Protein AF-A0A820SF25-F1 (afdb_monomer_lite)

Structure (mmCIF, N/CA/C/O backbone):
data_AF-A0A820SF25-F1
#
_entry.id   AF-A0A820SF25-F1
#
loop_
_atom_site.group_PDB
_atom_site.id
_atom_site.type_symbol
_atom_site.label_atom_id
_atom_site.label_alt_id
_atom_site.label_comp_id
_atom_site.label_asym_id
_atom_site.label_entity_id
_atom_site.label_seq_id
_atom_site.pdbx_PDB_ins_code
_atom_site.Cartn_x
_atom_site.Cartn_y
_atom_site.Cartn_z
_atom_site.occupancy
_atom_site.B_iso_or_equiv
_atom_site.auth_seq_id
_atom_site.auth_comp_id
_atom_site.auth_asym_id
_atom_site.auth_atom_id
_atom_site.pdbx_PDB_model_num
ATOM 1 N N . LYS A 1 1 ? -12.395 18.874 58.024 1.00 44.94 1 LYS A N 1
ATOM 2 C CA . LYS A 1 1 ? -13.302 18.535 56.901 1.00 44.94 1 LYS A CA 1
ATOM 3 C C . LYS A 1 1 ? -13.220 19.639 55.849 1.00 44.94 1 LYS A C 1
ATOM 5 O O . LYS A 1 1 ? -13.767 20.705 56.084 1.00 44.94 1 LYS A O 1
ATOM 10 N N . ARG A 1 2 ? -12.504 19.415 54.744 1.00 41.56 2 ARG A N 1
ATOM 11 C CA . ARG A 1 2 ? -12.686 20.156 53.487 1.00 41.56 2 ARG A CA 1
ATOM 12 C C . ARG A 1 2 ? -12.818 19.112 52.383 1.00 41.56 2 ARG A C 1
ATOM 14 O O . ARG A 1 2 ? -11.929 18.278 52.245 1.00 41.56 2 ARG A O 1
ATOM 21 N N . GLN A 1 3 ? -13.978 19.132 51.739 1.00 42.41 3 GLN A N 1
ATOM 22 C CA . GLN A 1 3 ? -14.333 18.403 50.522 1.00 42.41 3 GLN A CA 1
ATOM 23 C C . GLN A 1 3 ? -13.420 18.885 49.381 1.00 42.41 3 GLN A C 1
ATOM 25 O O . GLN A 1 3 ? -13.089 20.067 49.323 1.00 42.41 3 GLN A O 1
ATOM 30 N N . GLU A 1 4 ? -12.736 17.945 48.732 1.00 50.19 4 GLU A N 1
ATOM 31 C CA . GLU A 1 4 ? -13.017 17.440 47.376 1.00 50.19 4 GLU A CA 1
ATOM 32 C C . GLU A 1 4 ? -12.856 18.476 46.262 1.00 50.19 4 GLU A C 1
ATOM 34 O O . GLU A 1 4 ? -13.632 19.414 46.143 1.00 50.19 4 GLU A O 1
ATOM 39 N N . LEU A 1 5 ? -11.870 18.217 45.404 1.00 40.12 5 LEU A N 1
ATOM 40 C CA . LEU A 1 5 ? -11.902 18.489 43.969 1.00 40.12 5 LEU A CA 1
ATOM 41 C C . LEU A 1 5 ? -10.955 17.463 43.331 1.00 40.12 5 LEU A C 1
ATOM 43 O O . LEU A 1 5 ? -9.808 17.753 42.996 1.00 40.12 5 LEU A O 1
ATOM 47 N N . HIS A 1 6 ? -11.419 16.214 43.240 1.00 43.03 6 HIS A N 1
ATOM 48 C CA . HIS A 1 6 ? -10.833 15.273 42.294 1.00 43.03 6 HIS A CA 1
ATOM 49 C C . HIS A 1 6 ? -11.263 15.725 40.901 1.00 43.03 6 HIS A C 1
ATOM 51 O O . HIS A 1 6 ? -12.421 15.593 40.516 1.00 43.03 6 HIS A O 1
ATOM 57 N N . GLN A 1 7 ? -10.320 16.314 40.169 1.00 41.03 7 GLN A N 1
ATOM 58 C CA . GLN A 1 7 ? -10.432 16.491 38.730 1.00 41.03 7 GLN A CA 1
ATOM 59 C C . GLN A 1 7 ? -10.332 15.106 38.090 1.00 41.03 7 GLN A C 1
ATOM 61 O O . GLN A 1 7 ? -9.249 14.623 37.763 1.00 41.03 7 GLN A O 1
ATOM 66 N N . SER A 1 8 ? -11.478 14.445 37.968 1.00 41.53 8 SER A N 1
ATOM 67 C CA . SER A 1 8 ? -11.657 13.308 37.077 1.00 41.53 8 SER A CA 1
ATOM 68 C C . SER A 1 8 ? -11.367 13.811 35.670 1.00 41.53 8 SER A C 1
ATOM 70 O O . SER A 1 8 ? -12.127 14.602 35.117 1.00 41.53 8 SER A O 1
ATOM 72 N N . SER A 1 9 ? -10.215 13.423 35.132 1.00 42.41 9 SER A N 1
ATOM 73 C CA . SER A 1 9 ? -9.867 13.685 33.742 1.00 42.41 9 SER A CA 1
ATOM 74 C C . SER A 1 9 ? -10.831 12.883 32.878 1.00 42.41 9 SER A C 1
ATOM 76 O O . SER A 1 9 ? -10.697 11.671 32.733 1.00 42.41 9 SER A O 1
ATOM 78 N N . ASP A 1 10 ? -11.849 13.574 32.385 1.00 47.78 10 ASP A N 1
ATOM 79 C CA . ASP A 1 10 ? -12.845 13.080 31.450 1.00 47.78 10 ASP A CA 1
ATOM 80 C C . ASP A 1 10 ? -12.159 12.834 30.097 1.00 47.78 10 ASP A C 1
ATOM 82 O O . ASP A 1 10 ? -12.168 13.680 29.206 1.00 47.78 10 ASP A O 1
ATOM 86 N N . SER A 1 11 ? -11.475 11.694 29.940 1.00 45.19 11 SER A N 1
ATOM 87 C CA . SER A 1 11 ? -11.037 11.219 28.621 1.00 45.19 11 SER A CA 1
ATOM 88 C C . SER A 1 11 ? -12.183 10.441 27.970 1.00 45.19 11 SER A C 1
ATOM 90 O O . SER A 1 11 ? -12.082 9.246 27.681 1.00 45.19 11 SER A O 1
ATOM 92 N N . GLY A 1 12 ? -13.314 11.121 27.801 1.00 46.88 12 GLY A N 1
ATOM 93 C CA . GLY A 1 12 ? -14.490 10.622 27.108 1.00 46.88 12 GLY A CA 1
ATOM 94 C C . GLY A 1 12 ? -14.259 10.571 25.602 1.00 46.88 12 GLY A C 1
ATOM 95 O O . GLY A 1 12 ? -14.769 11.407 24.870 1.00 46.88 12 GLY A O 1
ATOM 96 N N . TYR A 1 13 ? -13.518 9.574 25.120 1.00 49.50 13 TYR A N 1
ATOM 97 C CA . TYR A 1 13 ? -13.763 9.070 23.770 1.00 49.50 13 TYR A CA 1
ATOM 98 C C . TYR A 1 13 ? -14.858 8.013 23.896 1.00 49.50 13 TYR 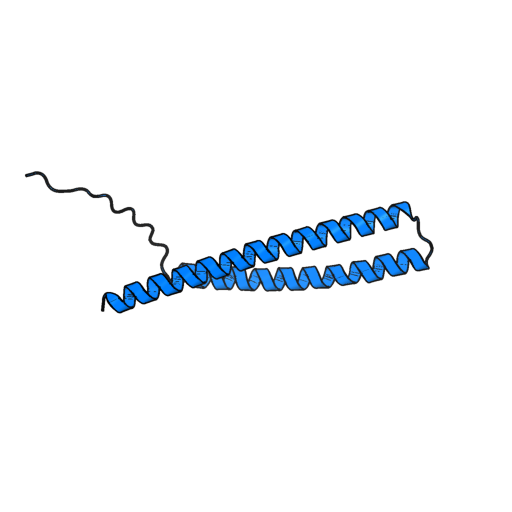A C 1
ATOM 100 O O . TYR A 1 13 ? -14.633 6.926 24.434 1.00 49.50 13 TYR A O 1
ATOM 108 N N . GLY A 1 14 ? -16.078 8.365 23.489 1.00 59.34 14 GLY A N 1
ATOM 109 C CA . GLY A 1 14 ? -17.215 7.456 23.561 1.00 59.34 14 GLY A CA 1
ATOM 110 C C . GLY A 1 14 ? -16.997 6.233 22.668 1.00 59.34 14 GLY A C 1
ATOM 111 O O . GLY A 1 14 ? -16.427 6.340 21.586 1.00 59.34 14 GLY A O 1
ATOM 112 N N . SER A 1 15 ? -17.503 5.068 23.082 1.00 60.44 15 SER A N 1
ATOM 113 C CA . SER A 1 15 ? -17.500 3.817 22.296 1.00 60.44 15 SER A CA 1
ATOM 114 C C . SER A 1 15 ? -17.939 4.004 20.826 1.00 60.44 15 SER A C 1
ATOM 116 O O . SER A 1 15 ? -17.429 3.326 19.935 1.00 60.44 15 SER A O 1
ATOM 118 N N . VAL A 1 16 ? -18.825 4.971 20.556 1.00 62.72 16 VAL A N 1
ATOM 119 C CA . VAL A 1 16 ? -19.294 5.335 19.207 1.00 62.72 16 VAL A CA 1
ATOM 120 C C . VAL A 1 16 ? -18.192 5.987 18.356 1.00 62.72 16 VAL A C 1
ATOM 122 O O . VAL A 1 16 ? -18.090 5.685 17.168 1.00 62.72 16 VAL A O 1
ATOM 125 N N . ASP A 1 17 ? -17.329 6.817 18.949 1.00 78.56 17 ASP A N 1
ATOM 126 C CA . ASP A 1 17 ? -16.216 7.470 18.245 1.00 78.56 17 ASP A CA 1
ATOM 127 C C . ASP A 1 17 ? -15.107 6.471 17.894 1.00 78.56 17 ASP A C 1
ATOM 129 O O . ASP A 1 17 ? -14.533 6.533 16.806 1.00 78.56 17 ASP A O 1
ATOM 133 N N . LEU A 1 18 ? -14.842 5.499 18.774 1.00 75.56 18 LEU A N 1
ATOM 134 C CA . LEU A 1 18 ? -13.885 4.419 18.508 1.00 75.56 18 LEU A CA 1
ATOM 135 C C . LEU A 1 18 ? -14.374 3.496 17.382 1.00 75.56 18 LEU A C 1
ATOM 137 O O . LEU A 1 18 ? -13.603 3.158 16.483 1.00 75.56 18 LEU A O 1
ATOM 141 N N . ALA A 1 19 ? -15.663 3.140 17.385 1.00 76.31 19 ALA A N 1
ATOM 142 C CA . ALA A 1 19 ? -16.267 2.336 16.324 1.00 76.31 19 ALA A CA 1
ATOM 143 C C . ALA A 1 19 ? -16.240 3.061 14.968 1.00 76.31 19 ALA A C 1
ATOM 145 O O . ALA A 1 19 ? -15.887 2.462 13.950 1.00 76.31 19 ALA A O 1
ATOM 146 N N . ARG A 1 20 ? -16.544 4.366 14.951 1.00 85.69 20 ARG A N 1
ATOM 147 C CA . ARG A 1 20 ? -16.434 5.198 13.746 1.00 85.69 20 ARG A CA 1
ATOM 148 C C . ARG A 1 20 ? -15.001 5.221 13.209 1.00 85.69 20 ARG A C 1
ATOM 150 O O . ARG A 1 20 ? -14.794 4.987 12.022 1.00 85.69 20 ARG A O 1
ATOM 157 N N . ARG A 1 21 ? -14.016 5.428 14.085 1.00 80.38 21 ARG A N 1
ATOM 158 C CA . ARG A 1 21 ? -12.597 5.457 13.710 1.00 80.38 21 ARG A CA 1
ATOM 159 C C . ARG A 1 21 ? -12.111 4.099 13.188 1.00 80.38 21 ARG A C 1
ATOM 161 O O . ARG A 1 21 ? -11.364 4.063 12.219 1.00 80.38 21 ARG A O 1
ATOM 168 N N . SER A 1 22 ? -12.597 2.986 13.746 1.00 80.44 22 SER A N 1
ATOM 169 C CA . SER A 1 22 ? -12.351 1.629 13.217 1.00 80.44 22 SER A CA 1
ATOM 170 C C . SER A 1 22 ? -12.863 1.477 11.774 1.00 80.44 22 SER A C 1
ATOM 172 O O . SER A 1 22 ? -12.154 0.942 10.922 1.00 80.44 22 SER A O 1
ATOM 174 N N . VAL A 1 23 ? -14.049 2.008 11.448 1.00 85.12 23 VAL A N 1
ATOM 175 C CA . VAL A 1 23 ? -14.602 1.982 10.076 1.00 85.12 23 VAL A CA 1
ATOM 176 C C . VAL A 1 23 ? -13.805 2.859 9.105 1.00 85.12 23 VAL A C 1
ATOM 178 O O . VAL A 1 23 ? -13.533 2.433 7.980 1.00 85.12 23 VAL A O 1
ATOM 181 N N . GLU A 1 24 ? -13.409 4.061 9.524 1.00 86.62 24 GLU A N 1
ATOM 182 C CA . GLU A 1 24 ? -12.590 4.971 8.709 1.00 86.62 24 GLU A CA 1
ATOM 183 C C . GLU A 1 24 ? -11.239 4.324 8.362 1.00 86.62 24 GLU A C 1
ATOM 185 O O . GLU A 1 24 ? -10.854 4.281 7.194 1.00 86.62 24 GLU A O 1
ATOM 190 N N . ILE A 1 25 ? -10.577 3.701 9.342 1.00 81.12 25 ILE A N 1
ATOM 191 C CA . ILE A 1 25 ? -9.300 3.009 9.124 1.00 81.12 25 ILE A CA 1
ATOM 192 C C . ILE A 1 25 ? -9.480 1.752 8.247 1.00 81.12 25 ILE A C 1
ATOM 194 O O . ILE A 1 25 ? -8.655 1.479 7.377 1.00 81.12 25 ILE A O 1
ATOM 198 N N . LYS A 1 26 ? -10.584 1.006 8.399 1.00 81.62 26 LYS A N 1
ATOM 199 C CA . LYS A 1 26 ? -10.920 -0.131 7.515 1.00 81.62 26 LYS A CA 1
ATOM 200 C C . LYS A 1 26 ? -11.161 0.300 6.067 1.00 81.62 26 LYS A C 1
ATOM 202 O O . LYS A 1 26 ? -10.905 -0.479 5.154 1.00 81.62 26 LYS A O 1
ATOM 207 N N . THR A 1 27 ? -11.674 1.510 5.855 1.00 88.38 27 THR A N 1
ATOM 208 C CA . THR A 1 27 ? -11.858 2.079 4.512 1.00 88.38 27 THR A CA 1
ATOM 209 C C . THR A 1 27 ? -10.506 2.440 3.909 1.00 88.38 27 THR A C 1
ATOM 211 O O . THR A 1 27 ? -10.199 1.978 2.818 1.00 88.38 27 THR A O 1
ATOM 214 N N . PHE A 1 28 ? -9.655 3.122 4.676 1.00 82.94 28 PHE A N 1
ATOM 215 C CA . PHE A 1 28 ? -8.283 3.431 4.273 1.00 82.94 28 PHE A CA 1
ATOM 216 C C . PHE A 1 28 ? -7.471 2.179 3.891 1.00 82.94 28 PHE A C 1
ATOM 218 O O . PHE A 1 28 ? -6.766 2.188 2.889 1.00 82.94 28 PHE A O 1
ATOM 225 N N . LEU A 1 29 ? -7.611 1.066 4.623 1.00 79.62 29 LEU A N 1
ATOM 226 C CA . LEU A 1 29 ? -6.951 -0.195 4.254 1.00 79.62 29 LEU A CA 1
ATOM 227 C C . LEU A 1 29 ? -7.362 -0.726 2.875 1.00 79.62 29 LEU A C 1
ATOM 229 O O . LEU A 1 29 ? -6.542 -1.329 2.190 1.00 79.62 29 LEU A O 1
ATOM 233 N N . LYS A 1 30 ? -8.616 -0.517 2.461 1.00 84.75 30 LYS A N 1
ATOM 234 C CA . LYS A 1 30 ? -9.066 -0.920 1.121 1.00 84.75 30 LYS A CA 1
ATOM 235 C C . LYS A 1 30 ? -8.434 -0.055 0.039 1.00 84.75 30 LYS A C 1
ATOM 237 O O . LYS A 1 30 ? -8.099 -0.582 -1.016 1.00 84.75 30 LYS A O 1
ATOM 242 N N . ASP A 1 31 ? -8.263 1.236 0.311 1.00 80.69 31 ASP A N 1
ATOM 243 C CA . ASP A 1 31 ? -7.585 2.155 -0.605 1.00 80.69 31 ASP A CA 1
ATOM 244 C C . ASP A 1 31 ? -6.104 1.765 -0.747 1.00 80.69 31 ASP A C 1
ATOM 246 O O . ASP A 1 31 ? -5.600 1.660 -1.861 1.00 80.69 31 ASP A O 1
ATOM 250 N N . VAL A 1 32 ? -5.445 1.419 0.366 1.00 77.00 32 VAL A N 1
ATOM 251 C CA . VAL A 1 32 ? -4.077 0.871 0.384 1.00 77.00 32 VAL A CA 1
ATOM 252 C C . VAL A 1 32 ? -3.969 -0.430 -0.418 1.00 77.00 32 VAL A C 1
ATOM 254 O O . VAL A 1 32 ? -3.028 -0.603 -1.189 1.00 77.00 32 VAL A O 1
ATOM 257 N N . ASP A 1 33 ? -4.928 -1.347 -0.274 1.00 78.75 33 ASP A N 1
ATOM 258 C CA . ASP A 1 33 ? -4.941 -2.596 -1.044 1.00 78.75 33 ASP A CA 1
ATOM 259 C C . ASP A 1 33 ? -5.145 -2.344 -2.549 1.00 78.75 33 ASP A C 1
ATOM 261 O O . ASP A 1 33 ? -4.525 -3.015 -3.377 1.00 78.75 33 ASP A O 1
ATOM 265 N N . LEU A 1 34 ? -5.970 -1.359 -2.916 1.00 76.38 34 LEU A N 1
ATOM 266 C CA . LEU A 1 34 ? -6.168 -0.957 -4.308 1.00 76.38 34 LEU A CA 1
ATOM 267 C C . LEU A 1 34 ? -4.894 -0.335 -4.904 1.00 76.38 34 LEU A C 1
ATOM 269 O O . LEU A 1 34 ? -4.498 -0.701 -6.010 1.00 76.38 34 LEU A O 1
ATOM 273 N N . GLU A 1 35 ? -4.217 0.550 -4.170 1.00 75.38 35 GLU A N 1
ATOM 274 C CA . GLU A 1 35 ? -2.931 1.124 -4.587 1.00 75.38 35 GLU A CA 1
ATOM 275 C C . GLU A 1 35 ? -1.837 0.054 -4.694 1.00 75.38 35 GLU A C 1
ATOM 277 O O . GLU A 1 35 ? -1.070 0.041 -5.658 1.00 75.38 35 GLU A O 1
ATOM 282 N N . SER A 1 36 ? -1.815 -0.917 -3.777 1.00 74.44 36 SER A N 1
ATOM 283 C CA . SER A 1 36 ? -0.911 -2.066 -3.870 1.00 74.44 36 SER A CA 1
ATOM 284 C C . SER A 1 36 ? -1.202 -2.951 -5.086 1.00 74.44 36 SER A C 1
ATOM 286 O O . SER A 1 36 ? -0.288 -3.607 -5.582 1.00 74.44 36 SER A O 1
ATOM 288 N N . SER A 1 37 ? -2.438 -2.982 -5.588 1.00 74.56 37 SER A N 1
ATOM 289 C CA . SER A 1 37 ? -2.753 -3.670 -6.843 1.00 74.56 37 SER A CA 1
ATOM 290 C C . SER A 1 37 ? -2.187 -2.922 -8.050 1.00 74.56 37 SER A C 1
ATOM 292 O O . SER A 1 37 ? -1.719 -3.572 -8.977 1.00 74.56 37 SER A O 1
ATOM 294 N N . LEU A 1 38 ? -2.161 -1.586 -8.043 1.00 73.44 38 LEU A N 1
ATOM 295 C CA . LEU A 1 38 ? -1.528 -0.794 -9.110 1.00 73.44 38 LEU A CA 1
ATOM 296 C C . LEU A 1 38 ? -0.010 -0.995 -9.146 1.00 73.44 38 LEU A C 1
ATOM 298 O O . LEU A 1 38 ? 0.606 -0.914 -10.204 1.00 73.44 38 LEU A O 1
ATOM 302 N N . LEU A 1 39 ? 0.598 -1.312 -8.002 1.00 77.06 39 LEU A N 1
ATOM 303 C CA . LEU A 1 39 ? 2.007 -1.685 -7.951 1.00 77.06 39 LEU A CA 1
ATOM 304 C C . LEU A 1 39 ? 2.293 -2.953 -8.774 1.00 77.06 39 LEU A C 1
ATOM 306 O O . LEU A 1 39 ? 3.322 -2.991 -9.434 1.00 77.06 39 LEU A O 1
ATOM 310 N N . SER A 1 40 ? 1.374 -3.920 -8.869 1.00 74.69 40 SER A N 1
ATOM 311 C CA . SER A 1 40 ? 1.577 -5.082 -9.758 1.00 74.69 40 SER A CA 1
ATOM 312 C C . SER A 1 40 ? 1.658 -4.726 -11.252 1.00 74.69 40 SER A C 1
ATOM 314 O O . SER A 1 40 ? 2.305 -5.438 -12.013 1.00 74.69 40 SER A O 1
ATOM 316 N N . GLU A 1 41 ? 1.103 -3.587 -11.683 1.00 81.94 41 GLU A N 1
ATOM 317 C CA . GLU A 1 41 ? 1.254 -3.106 -13.068 1.00 81.94 41 GLU A CA 1
ATOM 318 C C . GLU A 1 41 ? 2.683 -2.594 -13.349 1.00 81.94 41 GLU A C 1
ATOM 320 O O . GLU A 1 41 ? 3.112 -2.491 -14.502 1.00 81.94 41 GLU A O 1
ATOM 325 N N . VAL A 1 42 ? 3.452 -2.279 -12.299 1.00 84.00 42 VAL A N 1
ATOM 326 C CA . VAL A 1 42 ? 4.855 -1.860 -12.414 1.00 84.00 42 VAL A CA 1
ATOM 327 C C . VAL A 1 42 ? 5.758 -3.050 -12.746 1.00 84.00 42 VAL A C 1
ATOM 329 O O . VAL A 1 42 ? 6.699 -2.875 -13.521 1.00 84.00 42 VAL A O 1
ATOM 332 N N . ASP A 1 43 ? 5.447 -4.254 -12.260 1.00 87.12 43 ASP A N 1
ATOM 333 C CA . ASP A 1 43 ? 6.158 -5.486 -12.634 1.00 87.12 43 ASP A CA 1
ATOM 334 C C . ASP A 1 43 ? 6.014 -5.787 -14.135 1.00 87.12 43 ASP A C 1
ATOM 336 O O . ASP A 1 43 ? 6.995 -6.103 -14.824 1.00 87.12 43 ASP A O 1
ATOM 340 N N . ASP A 1 44 ? 4.806 -5.607 -14.677 1.00 89.31 44 ASP A N 1
ATOM 341 C CA . ASP A 1 44 ? 4.536 -5.745 -16.111 1.00 89.31 44 ASP A CA 1
ATOM 342 C C . ASP A 1 44 ? 5.318 -4.704 -16.929 1.00 89.31 44 ASP A C 1
ATOM 344 O O . ASP A 1 44 ? 5.896 -5.014 -17.979 1.00 89.31 44 ASP A O 1
ATOM 348 N N . LEU A 1 45 ? 5.402 -3.464 -16.434 1.00 88.81 45 LEU A N 1
ATOM 349 C CA . LEU A 1 45 ? 6.194 -2.406 -17.060 1.00 88.81 45 LEU A CA 1
ATOM 350 C C . LEU A 1 45 ? 7.697 -2.720 -17.037 1.00 88.81 45 LEU A C 1
ATOM 352 O O . LEU A 1 45 ? 8.364 -2.559 -18.062 1.00 88.81 45 LEU A O 1
ATOM 356 N N . ILE A 1 46 ? 8.238 -3.161 -15.898 1.00 90.56 46 ILE A N 1
ATOM 357 C CA . ILE A 1 46 ? 9.645 -3.564 -15.754 1.00 90.56 46 ILE A CA 1
ATOM 358 C C . ILE A 1 46 ? 9.965 -4.683 -16.749 1.00 90.56 46 ILE A C 1
ATOM 360 O O . ILE A 1 46 ? 10.947 -4.591 -17.492 1.00 90.56 46 ILE A O 1
ATOM 364 N N . THR A 1 47 ? 9.090 -5.687 -16.838 1.00 92.38 47 THR A N 1
ATOM 365 C CA . THR A 1 47 ? 9.214 -6.799 -17.790 1.00 92.38 47 THR A CA 1
ATOM 366 C C . THR A 1 47 ? 9.242 -6.293 -19.233 1.00 92.38 47 THR A C 1
ATOM 368 O O . THR A 1 47 ? 10.168 -6.604 -19.987 1.00 92.38 47 THR A O 1
ATOM 371 N N . ALA A 1 48 ? 8.301 -5.426 -19.612 1.00 92.56 48 ALA A N 1
ATOM 372 C CA . ALA A 1 48 ? 8.253 -4.847 -20.953 1.00 92.56 48 ALA A CA 1
ATOM 373 C C . ALA A 1 48 ? 9.502 -4.003 -21.289 1.00 92.56 48 ALA A C 1
ATOM 375 O O . ALA A 1 48 ? 9.955 -3.983 -22.439 1.00 92.56 48 ALA A O 1
ATOM 376 N N . LEU A 1 49 ? 10.082 -3.302 -20.307 1.00 92.19 49 LEU A N 1
ATOM 377 C CA . LEU A 1 49 ? 11.323 -2.540 -20.483 1.00 92.19 49 LEU A CA 1
ATOM 378 C C . LEU A 1 49 ? 12.532 -3.460 -20.704 1.00 92.19 49 LEU A C 1
ATOM 380 O O . LEU A 1 49 ? 13.369 -3.161 -21.565 1.00 92.19 49 LEU A O 1
ATOM 384 N N . PHE A 1 50 ? 12.604 -4.591 -19.995 1.00 91.94 50 PHE A N 1
ATOM 385 C CA . PHE A 1 50 ? 13.622 -5.617 -20.233 1.00 91.94 50 PHE A CA 1
ATOM 386 C C . PHE A 1 50 ? 13.521 -6.213 -21.637 1.00 91.94 50 PHE A C 1
ATOM 388 O O . PHE A 1 50 ? 14.526 -6.276 -22.351 1.00 91.94 50 PHE A O 1
ATOM 395 N N . GLU A 1 51 ? 12.320 -6.607 -22.065 1.00 94.06 51 GLU A N 1
ATOM 396 C CA . GLU A 1 51 ? 12.086 -7.198 -23.390 1.00 94.06 51 GLU A CA 1
ATOM 397 C C . GLU A 1 51 ? 12.464 -6.240 -24.525 1.00 94.06 51 GLU A C 1
ATOM 399 O O . GLU A 1 51 ? 13.050 -6.643 -25.534 1.00 94.06 51 GLU A O 1
ATOM 404 N N . ARG A 1 52 ? 12.198 -4.943 -24.334 1.00 95.75 52 ARG A N 1
ATOM 405 C CA . ARG A 1 52 ? 12.571 -3.878 -25.275 1.00 95.75 52 ARG A CA 1
ATOM 406 C C . ARG A 1 52 ? 14.042 -3.469 -25.196 1.00 95.75 52 ARG A C 1
ATOM 408 O O . ARG A 1 52 ? 14.453 -2.589 -25.950 1.00 95.75 52 ARG A O 1
ATOM 415 N N . ARG A 1 53 ? 14.839 -4.113 -24.333 1.00 92.50 53 ARG A N 1
ATOM 416 C CA . ARG A 1 53 ? 16.268 -3.832 -24.113 1.00 92.50 53 ARG A CA 1
ATOM 417 C C . ARG A 1 53 ? 16.530 -2.361 -23.790 1.00 92.50 53 ARG A C 1
ATOM 419 O O . ARG A 1 53 ? 17.473 -1.764 -24.311 1.00 92.50 53 ARG A O 1
ATOM 426 N N . TYR A 1 54 ? 15.672 -1.780 -22.954 1.00 92.44 54 TYR A N 1
ATOM 427 C CA . TYR A 1 54 ? 15.887 -0.431 -22.448 1.00 92.44 54 TYR A CA 1
ATOM 428 C C . TYR A 1 54 ? 17.131 -0.379 -21.548 1.00 92.44 54 TYR A C 1
ATOM 430 O O . TYR A 1 54 ? 17.701 -1.408 -21.177 1.00 92.44 54 TYR A O 1
ATOM 438 N N . ASP A 1 55 ? 17.570 0.831 -21.209 1.00 95.06 55 ASP A N 1
ATOM 439 C CA . ASP A 1 55 ? 18.747 1.038 -20.369 1.00 95.06 55 ASP A CA 1
ATOM 440 C C . ASP A 1 55 ? 18.651 0.263 -19.037 1.00 95.06 55 ASP A C 1
ATOM 442 O O . ASP A 1 55 ? 17.749 0.485 -18.226 1.00 95.06 55 ASP A O 1
ATOM 446 N N . GLN A 1 56 ? 19.610 -0.640 -18.801 1.00 92.75 56 GLN A N 1
ATOM 447 C CA . GLN A 1 56 ? 19.615 -1.524 -17.630 1.00 92.75 56 GLN A CA 1
ATOM 448 C C . GLN A 1 56 ? 19.736 -0.758 -16.314 1.00 92.75 56 GLN A C 1
ATOM 450 O O . GLN A 1 56 ? 19.236 -1.221 -15.290 1.00 92.75 56 GLN A O 1
ATOM 455 N N . HIS A 1 57 ? 20.411 0.394 -16.317 1.00 93.81 57 HIS A N 1
ATOM 456 C CA . HIS A 1 57 ? 20.518 1.207 -15.113 1.00 93.81 57 HIS A CA 1
ATOM 457 C C . HIS A 1 57 ? 19.145 1.758 -14.710 1.00 93.81 57 HIS A C 1
ATOM 459 O O . HIS A 1 57 ? 18.749 1.630 -13.553 1.00 93.81 57 HIS A O 1
ATOM 465 N N . THR A 1 58 ? 18.394 2.284 -15.676 1.00 90.12 58 THR A N 1
ATOM 466 C CA . THR A 1 58 ? 17.022 2.768 -15.488 1.00 90.12 58 THR A CA 1
ATOM 467 C C . THR A 1 58 ? 16.101 1.662 -14.975 1.00 90.12 58 THR A C 1
ATOM 469 O O . THR A 1 58 ? 15.354 1.892 -14.026 1.00 90.12 58 THR A O 1
ATOM 472 N N . ILE A 1 59 ? 16.192 0.457 -15.548 1.00 91.75 59 ILE A N 1
ATOM 473 C CA . ILE A 1 59 ? 15.382 -0.689 -15.116 1.00 91.75 59 ILE A CA 1
ATOM 474 C C . ILE A 1 59 ? 15.683 -1.056 -13.655 1.00 91.75 59 ILE A C 1
ATOM 476 O O . ILE A 1 59 ? 14.759 -1.129 -12.855 1.00 91.75 59 ILE A O 1
ATOM 480 N N . ARG A 1 60 ? 16.960 -1.154 -13.261 1.00 93.25 60 ARG A N 1
ATOM 481 C CA . ARG A 1 60 ? 17.345 -1.457 -11.867 1.00 93.25 60 ARG A CA 1
ATOM 482 C C . ARG A 1 60 ? 16.907 -0.396 -10.863 1.00 93.25 60 ARG A C 1
ATOM 484 O O . ARG A 1 60 ? 16.587 -0.708 -9.720 1.00 93.25 60 ARG A O 1
ATOM 491 N N . VAL A 1 61 ? 16.933 0.878 -11.260 1.00 92.69 61 VAL A N 1
ATOM 492 C CA . VAL A 1 61 ? 16.425 1.967 -10.412 1.00 92.69 61 VAL A CA 1
ATOM 493 C C . VAL A 1 61 ? 14.913 1.843 -10.232 1.00 92.69 61 VAL A C 1
ATOM 495 O O . VAL A 1 61 ? 14.420 2.100 -9.135 1.00 92.69 61 VAL A O 1
ATOM 498 N N . LEU A 1 62 ? 14.188 1.459 -11.285 1.00 90.94 62 LEU A N 1
ATOM 499 C CA . LEU A 1 62 ? 12.747 1.235 -11.224 1.00 90.94 62 LEU A CA 1
ATOM 500 C C . LEU A 1 62 ? 12.403 0.023 -10.350 1.00 90.94 62 LEU A C 1
ATOM 502 O O . LEU A 1 62 ? 11.576 0.177 -9.459 1.00 90.94 62 LEU A O 1
ATOM 506 N N . GLU A 1 63 ? 13.086 -1.113 -10.537 1.00 92.81 63 GLU A N 1
ATOM 507 C CA . GLU A 1 63 ? 12.963 -2.314 -9.691 1.00 92.81 63 GLU A CA 1
ATOM 508 C C . GLU A 1 63 ? 13.146 -1.966 -8.214 1.00 92.81 63 GLU A C 1
ATOM 510 O O . GLU A 1 63 ? 12.256 -2.201 -7.404 1.00 92.81 63 GLU A O 1
ATOM 515 N N . LYS A 1 64 ? 14.253 -1.297 -7.867 1.00 93.44 64 LYS A N 1
ATOM 516 C CA . LYS A 1 64 ? 14.523 -0.922 -6.477 1.00 93.44 64 LYS A CA 1
ATOM 517 C C . LYS A 1 64 ? 13.428 -0.025 -5.892 1.00 93.44 64 LYS A C 1
ATOM 519 O O . LYS A 1 64 ? 12.976 -0.250 -4.778 1.00 93.44 64 LYS A O 1
ATOM 524 N N . LYS A 1 65 ? 13.006 1.010 -6.625 1.00 90.88 65 LYS A N 1
ATOM 525 C CA . LYS A 1 65 ? 11.945 1.915 -6.150 1.00 90.88 65 LYS A CA 1
ATOM 526 C C . LYS A 1 65 ? 10.608 1.199 -5.991 1.00 90.88 65 LYS A C 1
ATOM 528 O O . LYS A 1 65 ? 9.832 1.564 -5.115 1.00 90.88 65 LYS A O 1
ATOM 533 N N . HIS A 1 66 ? 10.337 0.233 -6.861 1.00 90.50 66 HIS A N 1
ATOM 534 C CA . HIS A 1 66 ? 9.139 -0.582 -6.801 1.00 90.50 66 HIS A CA 1
ATOM 535 C C . HIS A 1 66 ? 9.148 -1.492 -5.562 1.00 90.50 66 HIS A C 1
ATOM 537 O O . HIS A 1 66 ? 8.177 -1.487 -4.806 1.00 90.50 66 HIS A O 1
ATOM 543 N N . GLU A 1 67 ? 10.266 -2.172 -5.292 1.00 90.94 67 GLU A N 1
ATOM 544 C CA . GLU A 1 67 ? 10.471 -2.973 -4.077 1.00 90.94 67 GLU A CA 1
ATOM 545 C C . GLU A 1 67 ? 10.363 -2.127 -2.799 1.00 90.94 67 GLU A C 1
ATOM 547 O O . GLU A 1 67 ? 9.650 -2.510 -1.869 1.00 90.94 67 GLU A O 1
ATOM 552 N N . ASP A 1 68 ? 11.019 -0.960 -2.767 1.00 91.50 68 ASP A N 1
ATOM 553 C CA . ASP A 1 68 ? 10.964 -0.026 -1.635 1.00 91.50 68 ASP A CA 1
ATOM 554 C C . ASP A 1 68 ? 9.507 0.412 -1.368 1.00 91.50 68 ASP A C 1
ATOM 556 O O . ASP A 1 68 ? 9.034 0.365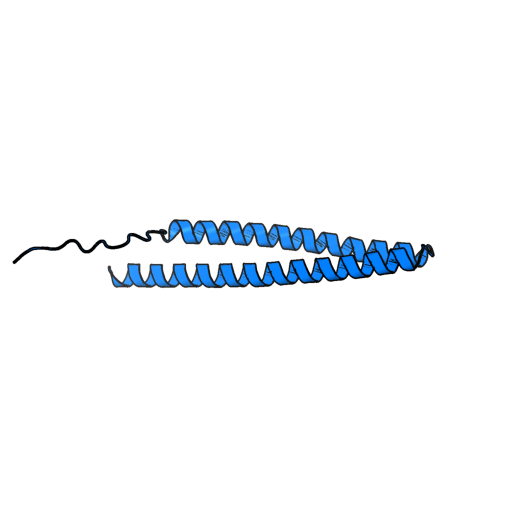 -0.232 1.00 91.50 68 ASP A O 1
ATOM 560 N N . ALA A 1 69 ? 8.754 0.763 -2.420 1.00 88.25 69 ALA A N 1
ATOM 561 C CA . ALA A 1 69 ? 7.348 1.141 -2.294 1.00 88.25 69 ALA A CA 1
ATOM 562 C C . ALA A 1 69 ? 6.485 -0.016 -1.767 1.00 88.25 69 ALA A C 1
ATOM 564 O O . ALA A 1 69 ? 5.707 0.179 -0.833 1.00 88.25 69 ALA A O 1
ATOM 565 N N . LEU A 1 70 ? 6.633 -1.227 -2.317 1.00 87.94 70 LEU A N 1
ATOM 566 C CA . LEU A 1 70 ? 5.908 -2.411 -1.844 1.00 87.94 70 LEU A CA 1
ATOM 567 C C . LEU A 1 70 ? 6.165 -2.680 -0.359 1.00 87.94 70 LEU A C 1
ATOM 569 O O . LEU A 1 70 ? 5.226 -2.955 0.392 1.00 87.94 70 LEU A O 1
ATOM 573 N N . HIS A 1 71 ? 7.421 -2.579 0.070 1.00 90.00 71 HIS A N 1
ATOM 574 C CA . HIS A 1 71 ? 7.793 -2.752 1.467 1.00 90.00 71 HIS A CA 1
ATOM 575 C C . HIS A 1 71 ? 7.117 -1.706 2.369 1.00 90.00 71 HIS A C 1
ATOM 577 O O . HIS A 1 71 ? 6.528 -2.061 3.395 1.00 90.00 71 HIS A O 1
ATOM 583 N N . ASP A 1 72 ? 7.143 -0.430 1.979 1.00 88.31 72 ASP A N 1
ATOM 584 C CA . ASP A 1 72 ? 6.517 0.653 2.742 1.00 88.31 72 ASP A CA 1
ATOM 585 C C . ASP A 1 72 ? 4.995 0.475 2.848 1.00 88.31 72 ASP A C 1
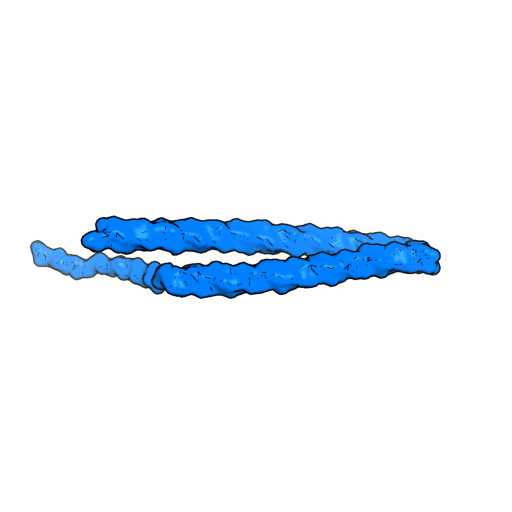ATOM 587 O O . ASP A 1 72 ? 4.431 0.608 3.939 1.00 88.31 72 ASP A O 1
ATOM 591 N N . PHE A 1 73 ? 4.331 0.081 1.756 1.00 86.75 73 PHE A N 1
ATOM 592 C CA . PHE A 1 73 ? 2.897 -0.223 1.759 1.00 86.75 73 PHE A CA 1
ATOM 593 C C . PHE A 1 73 ? 2.551 -1.399 2.677 1.00 86.75 73 PHE A C 1
ATOM 595 O O . PHE A 1 73 ? 1.595 -1.320 3.453 1.00 86.75 73 PHE A O 1
ATOM 602 N N . GLN A 1 74 ? 3.336 -2.478 2.645 1.00 88.00 74 GLN A N 1
ATOM 603 C CA . GLN A 1 74 ? 3.139 -3.621 3.542 1.00 88.00 74 GLN A CA 1
ATOM 604 C C . GLN A 1 74 ? 3.347 -3.237 5.011 1.00 88.00 74 GLN A C 1
ATOM 606 O O . GLN A 1 74 ? 2.568 -3.648 5.874 1.00 88.00 74 GLN A O 1
ATOM 611 N N . SER A 1 75 ? 4.364 -2.423 5.301 1.00 91.12 75 SER A N 1
ATOM 612 C CA . SER A 1 75 ? 4.626 -1.906 6.647 1.00 91.12 75 SER A CA 1
ATOM 613 C C . SER A 1 75 ? 3.443 -1.081 7.163 1.00 91.12 75 SER A C 1
ATOM 615 O O . SER A 1 75 ? 2.903 -1.364 8.238 1.00 91.12 75 SER A O 1
ATOM 617 N N . LEU A 1 76 ? 2.957 -0.140 6.346 1.00 89.00 76 LEU A N 1
ATOM 618 C CA . LEU A 1 76 ? 1.804 0.697 6.668 1.00 89.00 76 LEU A CA 1
ATOM 619 C C . LEU A 1 76 ? 0.535 -0.135 6.883 1.00 89.00 76 LEU A C 1
ATOM 621 O O . LEU A 1 76 ? -0.199 0.088 7.848 1.00 89.00 76 LEU A O 1
ATOM 625 N N . LYS A 1 77 ? 0.288 -1.133 6.028 1.00 87.19 77 LYS A N 1
ATOM 626 C CA . LYS A 1 77 ? -0.838 -2.064 6.170 1.00 87.19 77 LYS A CA 1
ATOM 627 C C . LYS A 1 77 ? -0.780 -2.827 7.492 1.00 87.19 77 LYS A C 1
ATOM 629 O O . LYS A 1 77 ? -1.800 -2.940 8.177 1.00 87.19 77 LYS A O 1
ATOM 634 N N . ASN A 1 78 ? 0.393 -3.320 7.879 1.00 88.56 78 ASN A N 1
ATOM 635 C CA . ASN A 1 78 ? 0.578 -4.059 9.127 1.00 88.56 78 ASN A CA 1
ATOM 636 C C . ASN A 1 78 ? 0.340 -3.172 10.357 1.00 88.56 78 ASN A C 1
ATOM 638 O O . ASN A 1 78 ? -0.384 -3.566 11.274 1.00 88.56 78 ASN A O 1
ATOM 642 N N . GLU A 1 79 ? 0.896 -1.959 10.371 1.00 92.19 79 GLU A N 1
ATOM 643 C CA . GLU A 1 79 ? 0.683 -0.996 11.458 1.00 92.19 79 GLU A CA 1
ATOM 644 C C . GLU A 1 79 ? -0.793 -0.588 11.578 1.00 92.19 79 GLU A C 1
ATOM 646 O O . GLU A 1 79 ? -1.369 -0.554 12.674 1.00 92.19 79 GLU A O 1
ATOM 651 N N . THR A 1 80 ? -1.433 -0.346 10.437 1.00 85.88 80 THR A N 1
ATOM 652 C CA . THR A 1 80 ? -2.846 0.027 10.359 1.00 85.88 80 THR A CA 1
ATOM 653 C C . THR A 1 80 ? -3.749 -1.106 10.852 1.00 85.88 80 THR A C 1
ATOM 655 O O . THR A 1 80 ? -4.660 -0.874 11.650 1.00 85.88 80 THR A O 1
ATOM 658 N N . THR A 1 81 ? -3.462 -2.347 10.451 1.00 87.25 81 THR A N 1
ATOM 659 C CA . THR A 1 81 ? -4.185 -3.545 10.909 1.00 87.25 81 THR A CA 1
ATOM 660 C C . THR A 1 81 ? -4.082 -3.695 12.423 1.00 87.25 81 THR A C 1
ATOM 662 O O . THR A 1 81 ? -5.098 -3.809 13.106 1.00 87.25 81 THR A O 1
ATOM 665 N N . ARG A 1 82 ? -2.869 -3.578 12.973 1.00 92.88 82 ARG A N 1
ATOM 666 C CA . ARG A 1 82 ? -2.641 -3.630 14.422 1.00 92.88 82 ARG A CA 1
ATOM 667 C C . ARG A 1 82 ? -3.407 -2.536 15.171 1.00 92.88 82 ARG A C 1
ATOM 669 O O . ARG A 1 82 ? -3.920 -2.759 16.266 1.00 92.88 82 ARG A O 1
ATOM 676 N N . THR A 1 83 ? -3.491 -1.343 14.586 1.00 88.88 83 THR A N 1
ATOM 677 C CA . T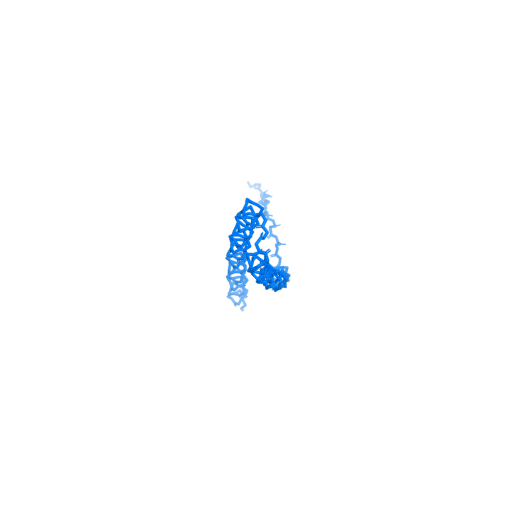HR A 1 83 ? -4.258 -0.227 15.152 1.00 88.88 83 THR A CA 1
ATOM 678 C C . THR A 1 83 ? -5.752 -0.548 15.211 1.00 88.88 83 THR A C 1
ATOM 680 O O . THR A 1 83 ? -6.380 -0.303 16.241 1.00 88.88 83 THR A O 1
ATOM 683 N N . ILE A 1 84 ? -6.316 -1.145 14.156 1.00 87.19 84 ILE A N 1
ATOM 684 C CA . ILE A 1 84 ? -7.713 -1.606 14.146 1.00 87.19 84 ILE A CA 1
ATOM 685 C C . ILE A 1 84 ? -7.951 -2.665 15.220 1.00 87.19 84 ILE A C 1
ATOM 687 O O . ILE A 1 84 ? -8.911 -2.544 15.974 1.00 87.19 84 ILE A O 1
ATOM 691 N N . GLU A 1 85 ? -7.085 -3.674 15.320 1.00 90.00 85 GLU A N 1
ATOM 692 C CA . GLU A 1 85 ? -7.222 -4.745 16.316 1.00 90.00 85 GLU A CA 1
ATOM 693 C C . GLU A 1 85 ? -7.237 -4.189 17.745 1.00 90.00 85 GLU A C 1
ATOM 695 O O . GLU A 1 85 ? -8.078 -4.570 18.562 1.00 90.00 85 GLU A O 1
ATOM 700 N N . ASN A 1 86 ? -6.360 -3.223 18.033 1.00 92.00 86 ASN A N 1
ATOM 701 C CA . ASN A 1 86 ? -6.327 -2.540 19.324 1.00 92.00 86 ASN A CA 1
ATOM 702 C C . ASN A 1 86 ? -7.616 -1.749 19.598 1.00 92.00 86 ASN A C 1
ATOM 704 O O . ASN A 1 86 ? -8.128 -1.784 20.719 1.00 92.00 86 ASN A O 1
ATOM 708 N N . LEU A 1 87 ? -8.145 -1.034 18.599 1.00 87.19 87 LEU A N 1
ATOM 709 C CA . LEU A 1 87 ? -9.400 -0.288 18.731 1.00 87.19 87 LEU A CA 1
ATOM 710 C C . LEU A 1 87 ? -10.592 -1.226 18.949 1.00 87.19 87 LEU A C 1
ATOM 712 O O . LEU A 1 87 ? -11.396 -0.987 19.849 1.00 87.19 87 LEU A O 1
ATOM 716 N N . ASP A 1 88 ? -10.685 -2.307 18.174 1.00 87.75 88 ASP A N 1
ATOM 717 C CA . ASP A 1 88 ? -11.760 -3.292 18.295 1.00 87.75 88 ASP A CA 1
ATOM 718 C C . ASP A 1 88 ? -11.711 -3.971 19.684 1.00 87.75 88 ASP A C 1
ATOM 720 O O . ASP A 1 88 ? -12.751 -4.123 20.329 1.00 87.75 88 ASP A O 1
ATOM 724 N N . HIS A 1 89 ? -10.516 -4.268 20.216 1.00 91.94 89 HIS A N 1
ATOM 725 C CA . HIS A 1 89 ? -10.345 -4.748 21.594 1.00 91.94 89 HIS A CA 1
ATOM 726 C C . HIS A 1 89 ? -10.820 -3.722 22.639 1.00 91.94 89 HIS A C 1
ATOM 728 O O . HIS A 1 89 ? -11.543 -4.068 23.572 1.00 91.94 89 HIS A O 1
ATOM 734 N N . GLN A 1 90 ? -10.457 -2.443 22.493 1.00 88.06 90 GLN A N 1
ATOM 735 C CA . GLN A 1 90 ? -10.905 -1.386 23.413 1.00 88.06 90 GLN A CA 1
ATOM 736 C C . 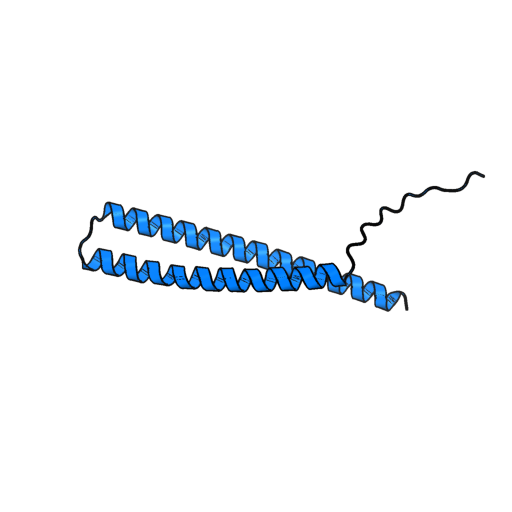GLN A 1 90 ? -12.430 -1.222 23.414 1.00 88.06 90 GLN A C 1
ATOM 738 O O . GLN A 1 90 ? -13.029 -1.063 24.479 1.00 88.06 90 GLN A O 1
ATOM 743 N N . VAL A 1 91 ? -13.066 -1.291 22.241 1.00 88.94 91 VAL A N 1
ATOM 744 C CA . VAL A 1 91 ? -14.529 -1.231 22.118 1.00 88.94 91 VAL A CA 1
ATOM 745 C C . VAL A 1 91 ? -15.184 -2.411 22.838 1.00 88.94 91 VAL A C 1
ATOM 747 O O . VAL A 1 91 ? -16.149 -2.209 23.575 1.00 88.94 91 VAL A O 1
ATOM 750 N N . GLN A 1 92 ? -14.648 -3.626 22.679 1.00 88.94 92 GLN A N 1
ATOM 751 C CA . GLN A 1 92 ? -15.157 -4.814 23.371 1.00 88.94 92 GLN A CA 1
ATOM 752 C C . GLN A 1 92 ? -15.055 -4.690 24.895 1.00 88.94 92 GLN A C 1
ATOM 754 O O . GLN A 1 92 ? -16.012 -5.013 25.600 1.00 88.94 92 GLN A O 1
ATOM 759 N N . GLU A 1 93 ? -13.930 -4.198 25.415 1.00 90.38 93 GLU A N 1
ATOM 760 C CA . GLU A 1 93 ? -13.756 -3.991 26.857 1.00 90.38 93 GLU A CA 1
ATOM 761 C C . GLU A 1 93 ? -14.707 -2.919 27.407 1.00 90.38 93 GLU A C 1
ATOM 763 O O . GLU A 1 93 ? -15.325 -3.123 28.454 1.00 90.38 93 GLU A O 1
ATOM 768 N N . GLN A 1 94 ? -14.913 -1.811 26.683 1.00 87.06 94 GLN A N 1
ATOM 769 C CA . GLN A 1 94 ? -15.910 -0.813 27.084 1.00 87.06 94 GLN A CA 1
ATOM 770 C C . GLN A 1 94 ? -17.330 -1.389 27.113 1.00 87.06 94 GLN A C 1
ATOM 772 O O . GLN A 1 94 ? -18.091 -1.087 28.032 1.00 87.06 94 GLN A O 1
ATOM 777 N N . GLU A 1 95 ? -17.699 -2.230 26.147 1.00 87.81 95 GLU A N 1
ATOM 778 C CA . GLU A 1 95 ? -19.025 -2.849 26.117 1.00 87.81 95 GLU A CA 1
ATOM 779 C C . GLU A 1 95 ? -19.229 -3.826 27.288 1.00 87.81 95 GLU A C 1
ATOM 781 O O . GLU A 1 95 ? -20.265 -3.773 27.954 1.00 87.81 95 GLU A O 1
ATOM 786 N N . LYS A 1 96 ? -18.217 -4.638 27.631 1.00 89.81 96 LYS A N 1
ATOM 787 C CA . LYS A 1 96 ? -18.253 -5.500 28.829 1.00 89.81 96 LYS A CA 1
ATOM 788 C C . LYS A 1 96 ? -18.456 -4.688 30.111 1.00 89.81 96 LYS A C 1
ATOM 790 O O . LYS A 1 96 ? -19.282 -5.051 30.947 1.00 89.81 96 LYS A O 1
ATOM 795 N N . LEU A 1 97 ? -17.743 -3.568 30.265 1.00 87.00 97 LEU A N 1
ATOM 796 C CA . LEU A 1 97 ? -17.899 -2.679 31.423 1.00 87.00 97 LEU A CA 1
ATOM 797 C C . LEU A 1 97 ? -19.315 -2.087 31.505 1.00 87.00 97 LEU A C 1
ATOM 799 O O . LEU A 1 97 ? -19.896 -2.031 32.590 1.00 87.00 97 LEU A O 1
ATOM 803 N N . ARG A 1 98 ? -19.907 -1.693 30.370 1.00 82.88 98 ARG A N 1
ATOM 804 C CA . ARG A 1 98 ? -21.292 -1.190 30.321 1.00 82.88 98 ARG A CA 1
ATOM 805 C C . ARG A 1 98 ? -22.312 -2.252 30.719 1.00 82.88 98 ARG A C 1
ATOM 807 O O . ARG A 1 98 ? -23.272 -1.920 31.410 1.00 82.88 98 ARG A O 1
ATOM 814 N N . GLN A 1 99 ? -22.104 -3.501 30.308 1.00 85.25 99 GLN A N 1
ATOM 815 C CA . GLN A 1 99 ? -22.980 -4.620 30.662 1.00 85.25 99 GLN A CA 1
ATOM 816 C C . GLN A 1 99 ? -22.885 -4.979 32.148 1.00 85.25 99 GLN A C 1
ATOM 818 O O . GLN A 1 99 ? -23.915 -5.205 32.767 1.00 85.25 99 GLN A O 1
ATOM 823 N N . ASN A 1 100 ? -21.689 -4.938 32.741 1.00 81.25 100 ASN A N 1
ATOM 824 C CA . ASN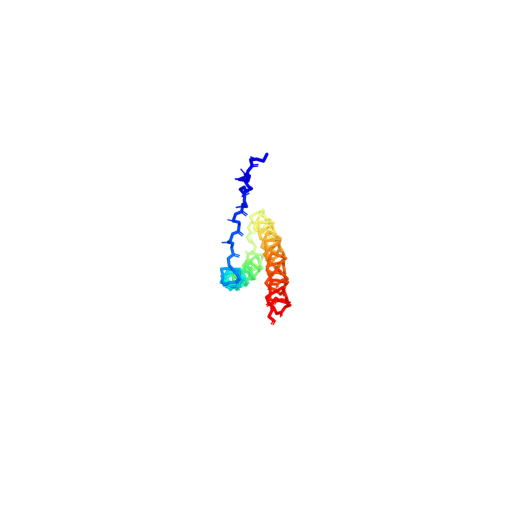 A 1 100 ? -21.486 -5.217 34.170 1.00 81.25 100 ASN A CA 1
ATOM 825 C C . ASN A 1 100 ? -22.019 -4.119 35.109 1.00 81.25 100 ASN A C 1
ATOM 827 O O . ASN A 1 100 ? -22.114 -4.337 36.314 1.00 81.25 100 ASN A O 1
ATOM 831 N N . THR A 1 101 ? -22.317 -2.929 34.580 1.00 71.19 101 THR A N 1
ATOM 832 C CA . THR A 1 101 ? -22.844 -1.790 35.356 1.00 71.19 101 THR A CA 1
ATOM 833 C C . THR A 1 101 ? -24.384 -1.727 35.327 1.00 71.19 101 THR A C 1
ATOM 835 O O . THR A 1 101 ? -24.973 -0.866 35.979 1.00 71.19 101 THR A O 1
ATOM 838 N N . ARG A 1 102 ? -25.046 -2.612 34.569 1.00 52.59 102 ARG A N 1
ATOM 839 C CA . ARG A 1 102 ? -26.510 -2.758 34.500 1.00 52.59 102 ARG A CA 1
ATOM 840 C C . ARG A 1 102 ? -26.986 -3.932 35.344 1.00 52.59 102 ARG A C 1
ATOM 842 O O . ARG A 1 102 ? -28.105 -3.804 35.883 1.00 52.59 102 ARG A O 1
#

Sequence (102 aa):
KRQELHQSSDSGYGSVDLARRSVEIKTFLKDVDLESSLLSEVDDLITALFERRYDQHTIRVLEKKHEDALHDFQSLKNETTRTIENLDHQVQEQEKLRQNTR

Radius of gyration: 23.86 Å; chains: 1; bounding box: 47×27×82 Å

Organism: NCBI:txid433720

Foldseek 3Di:
DDDDDDPPPCPPPDLVNLVVVLVVLVVVLVVLVVVLVVLVVLVVVLVVCVVVVHDPVVSVVSVVVSVVVNVVSVVVSVVSVVVSVVSVVVSVVVVVVVVVVD

pLDDT: mean 80.14, std 15.72, range [40.12, 95.75]

Secondary structure (DSSP, 8-state):
--------------HHHHHHHHHHHHHHHHHHHHHHHHHHHHHHHHHHHHHTT--HHHHHHHHHHHHHHHHHHHHHHHHHHHHHHHHHHHHHHHHHHHHHT-